Protein AF-V5H600-F1 (afdb_monomer_lite)

Organism: Anoplophora glabripennis (NCBI:txid217634)

pLDDT: mean 80.24, std 16.98, range [38.78, 98.25]

Secondary structure (DSSP, 8-state):
--S--GGG-S-TTS-HHHHHHHHHHHHHHHHHHHHHHSSSS-HHHHHHHHHHHHHHHHHHHHHHHHHHHHHHHHHHHHHHHHHHHHHHHHHHHHHHHHHHHHHHHHHHHT-

Structure (mmCIF, N/CA/C/O backbone):
data_AF-V5H600-F1
#
_entry.id   AF-V5H600-F1
#
loop_
_atom_site.group_PDB
_atom_site.id
_atom_site.type_symbol
_atom_site.label_atom_id
_atom_site.label_alt_id
_atom_site.label_comp_id
_atom_site.label_asym_id
_atom_site.label_entity_id
_atom_site.label_seq_id
_atom_site.pdbx_PDB_ins_code
_atom_site.Cartn_x
_atom_site.Cartn_y
_atom_site.Cartn_z
_atom_site.occupancy
_atom_site.B_iso_or_equiv
_atom_site.auth_seq_id
_atom_site.auth_comp_id
_atom_site.auth_asym_id
_atom_site.auth_atom_id
_atom_site.pdbx_PDB_model_num
ATOM 1 N N . LEU A 1 1 ? -15.083 -8.758 21.663 1.00 48.31 1 LEU A N 1
ATOM 2 C CA . LEU A 1 1 ? -14.129 -7.937 20.874 1.00 48.31 1 LEU A CA 1
ATOM 3 C C . LEU A 1 1 ? -12.775 -8.646 20.679 1.00 48.31 1 LEU A C 1
ATOM 5 O O . LEU A 1 1 ? -11.737 -8.016 20.569 1.00 48.31 1 LEU A O 1
ATOM 9 N N . GLY A 1 2 ? -12.757 -9.986 20.629 1.00 43.81 2 GLY A N 1
ATOM 10 C CA . GLY A 1 2 ? -11.539 -10.785 20.836 1.00 43.81 2 GLY A CA 1
ATOM 11 C C . GLY A 1 2 ? -10.870 -11.370 19.590 1.00 43.81 2 GLY A C 1
ATOM 12 O O . GLY A 1 2 ? -10.150 -12.356 19.710 1.00 43.81 2 GLY A O 1
ATOM 13 N N . CYS A 1 3 ? -11.082 -10.830 18.395 1.00 38.78 3 CYS A N 1
ATOM 14 C CA . CYS A 1 3 ? -10.364 -11.300 17.212 1.00 38.78 3 CYS A CA 1
ATOM 15 C C . CYS A 1 3 ? -9.930 -10.104 16.385 1.00 38.78 3 CYS A C 1
ATOM 17 O O . CYS A 1 3 ? -10.707 -9.180 16.240 1.00 38.78 3 CYS A O 1
ATOM 19 N N . LEU A 1 4 ? -8.720 -10.175 15.826 1.00 45.94 4 LEU A N 1
ATOM 20 C CA . LEU A 1 4 ? -8.094 -9.156 14.974 1.00 45.94 4 LEU A CA 1
ATOM 21 C C . LEU A 1 4 ? -7.332 -8.063 15.734 1.00 45.94 4 LEU A C 1
ATOM 23 O O . LEU A 1 4 ? -7.413 -6.876 15.452 1.00 45.94 4 LEU A O 1
ATOM 27 N N . ARG A 1 5 ? -6.382 -8.494 16.576 1.00 53.09 5 ARG A N 1
ATOM 28 C CA . ARG A 1 5 ? -5.122 -7.742 16.637 1.00 53.09 5 ARG A CA 1
ATOM 29 C C . ARG A 1 5 ? -4.591 -7.690 15.204 1.00 53.09 5 ARG A C 1
ATOM 31 O O . ARG A 1 5 ? -4.139 -8.721 14.699 1.00 53.09 5 ARG A O 1
ATOM 38 N N . PHE A 1 6 ? -4.587 -6.511 14.580 1.00 54.72 6 PHE A N 1
ATOM 39 C CA . PHE A 1 6 ? -4.083 -6.214 13.223 1.00 54.72 6 PHE A CA 1
ATOM 40 C C . PHE A 1 6 ? -2.629 -6.669 12.959 1.00 54.72 6 PHE A C 1
ATOM 42 O O . PHE A 1 6 ? -2.082 -6.530 11.867 1.00 54.72 6 PHE A O 1
ATOM 49 N N . ASN A 1 7 ? -2.006 -7.296 13.953 1.00 45.81 7 ASN A N 1
ATOM 50 C CA . ASN A 1 7 ? -0.727 -7.965 13.914 1.00 45.81 7 ASN A CA 1
ATOM 51 C C . ASN A 1 7 ? -0.596 -9.119 12.903 1.00 45.81 7 ASN A C 1
ATOM 53 O O . ASN A 1 7 ? 0.539 -9.530 12.655 1.00 45.81 7 ASN A O 1
ATOM 57 N N . HIS A 1 8 ? -1.679 -9.638 12.318 1.00 45.56 8 HIS A N 1
ATOM 58 C CA . HIS A 1 8 ? -1.619 -10.799 11.416 1.00 45.56 8 HIS A CA 1
ATOM 59 C C . HIS A 1 8 ? -1.848 -10.502 9.922 1.00 45.56 8 HIS A C 1
ATOM 61 O O . HIS A 1 8 ? -1.939 -11.436 9.130 1.00 45.56 8 HIS A O 1
ATOM 67 N N . CYS A 1 9 ? -1.890 -9.233 9.497 1.00 42.84 9 CYS A N 1
ATOM 68 C CA . CYS A 1 9 ? -1.941 -8.915 8.065 1.00 42.84 9 CYS A CA 1
ATOM 69 C C . CYS A 1 9 ? -0.580 -9.198 7.377 1.00 42.84 9 CYS A C 1
ATOM 71 O O . CYS A 1 9 ? 0.438 -8.609 7.767 1.00 42.84 9 CYS A O 1
ATOM 73 N N . PRO A 1 10 ? -0.524 -10.065 6.344 1.00 42.31 10 PRO A N 1
ATOM 74 C CA . PRO A 1 10 ? 0.706 -10.394 5.630 1.00 42.31 10 PRO A CA 1
ATOM 75 C C . PRO A 1 10 ? 1.103 -9.228 4.711 1.00 42.31 10 PRO A C 1
ATOM 77 O O . PRO A 1 10 ? 0.650 -9.123 3.576 1.00 42.31 10 PRO A O 1
ATOM 80 N N . GLY A 1 11 ? 1.929 -8.313 5.220 1.00 49.91 11 GLY A N 1
ATOM 81 C CA . GLY A 1 11 ? 2.411 -7.153 4.450 1.00 49.91 11 GLY A CA 1
ATOM 82 C C . GLY A 1 11 ? 3.351 -6.217 5.214 1.00 49.91 11 GLY A C 1
ATOM 83 O O . GLY A 1 11 ? 3.535 -5.066 4.833 1.00 49.91 11 GLY A O 1
ATOM 84 N N . ARG A 1 12 ? 3.945 -6.692 6.316 1.00 46.16 12 ARG A N 1
ATOM 85 C CA . ARG A 1 12 ? 4.594 -5.872 7.355 1.00 46.16 12 ARG A CA 1
ATOM 86 C C . ARG A 1 12 ? 5.854 -5.099 6.902 1.00 46.16 12 ARG A C 1
ATOM 88 O O . ARG A 1 12 ? 6.374 -4.316 7.691 1.00 46.16 12 ARG A O 1
ATOM 95 N N . SER A 1 13 ? 6.329 -5.268 5.666 1.00 45.41 13 SER A N 1
ATOM 96 C CA . SER A 1 13 ? 7.604 -4.687 5.212 1.00 45.41 13 SER A CA 1
ATOM 97 C C . SER A 1 13 ? 7.528 -3.390 4.407 1.00 45.41 13 SER A C 1
ATOM 99 O O . SER A 1 13 ? 8.587 -2.872 4.073 1.00 45.41 13 SER A O 1
ATOM 101 N N . ALA A 1 14 ? 6.368 -2.804 4.101 1.00 50.12 14 ALA A N 1
ATOM 102 C CA . ALA A 1 14 ? 6.383 -1.603 3.261 1.00 50.12 14 ALA A CA 1
ATOM 103 C C . ALA A 1 14 ? 5.351 -0.541 3.655 1.00 50.12 14 ALA A C 1
ATOM 105 O O . ALA A 1 14 ? 4.151 -0.785 3.675 1.00 50.12 14 ALA A O 1
ATOM 106 N N . VAL A 1 15 ? 5.874 0.675 3.849 1.00 52.47 15 VAL A N 1
ATOM 107 C CA . VAL A 1 15 ? 5.201 1.975 4.015 1.00 52.47 15 VAL A CA 1
ATOM 108 C C . VAL A 1 15 ? 4.823 2.345 5.459 1.00 52.47 15 VAL A C 1
ATOM 110 O O . VAL A 1 15 ? 3.758 2.023 5.980 1.00 52.47 15 VAL A O 1
ATOM 113 N N . THR A 1 16 ? 5.694 3.149 6.076 1.00 54.00 16 THR A N 1
ATOM 114 C CA . THR A 1 16 ? 5.569 3.779 7.406 1.00 54.00 16 THR A CA 1
ATOM 115 C C . THR A 1 16 ? 4.219 4.474 7.651 1.00 54.00 16 THR A C 1
ATOM 117 O O . THR A 1 16 ? 3.746 4.510 8.783 1.00 54.00 16 THR A O 1
ATOM 120 N N . GLY A 1 17 ? 3.549 4.963 6.599 1.00 59.44 17 GLY A N 1
ATOM 121 C CA . GLY A 1 17 ? 2.221 5.583 6.698 1.00 59.44 17 GLY A CA 1
ATOM 122 C C . GLY A 1 17 ? 1.105 4.620 7.122 1.00 59.44 17 GLY A C 1
ATOM 123 O O . GLY A 1 17 ? 0.275 4.980 7.951 1.00 59.44 17 GLY A O 1
ATOM 124 N N . ILE A 1 18 ? 1.121 3.374 6.637 1.00 65.88 18 ILE A N 1
ATOM 125 C CA . ILE A 1 18 ? 0.103 2.362 6.975 1.00 65.88 18 ILE A CA 1
ATOM 126 C C . ILE A 1 18 ? 0.217 1.958 8.450 1.00 65.88 18 ILE A C 1
ATOM 128 O O . ILE A 1 18 ? -0.782 1.782 9.146 1.00 65.88 18 ILE A O 1
ATOM 132 N N . LYS A 1 19 ? 1.454 1.862 8.950 1.00 67.94 19 LYS A N 1
ATOM 133 C CA . LYS A 1 19 ?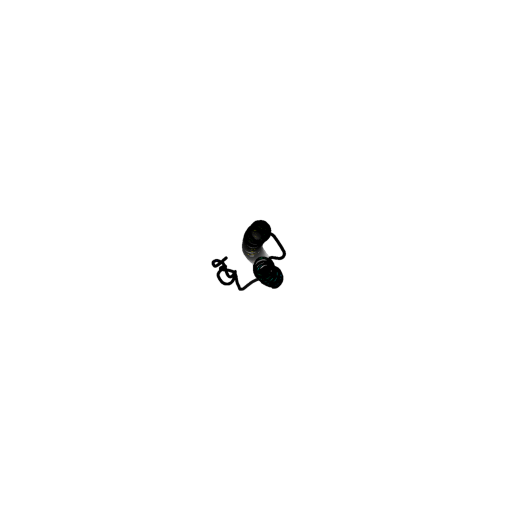 1.739 1.496 10.340 1.00 67.94 19 LYS A CA 1
ATOM 134 C C . LYS A 1 19 ? 1.166 2.514 11.331 1.00 67.94 19 LYS A C 1
ATOM 136 O O . LYS A 1 19 ? 0.656 2.113 12.376 1.00 67.94 19 LYS A O 1
ATOM 141 N N . ASN A 1 20 ? 1.185 3.801 10.983 1.00 73.06 20 ASN A N 1
ATOM 142 C CA . ASN A 1 20 ? 0.601 4.859 11.808 1.00 73.06 20 ASN A CA 1
ATOM 143 C C . ASN A 1 20 ? -0.932 4.785 11.827 1.00 73.06 20 ASN A C 1
ATOM 145 O O . ASN A 1 20 ? -1.522 4.903 12.897 1.00 73.06 20 ASN A O 1
ATOM 149 N N . THR A 1 21 ? -1.575 4.520 10.684 1.00 81.31 21 THR A N 1
ATOM 150 C CA . THR A 1 21 ? -3.035 4.333 10.613 1.00 81.31 21 THR A CA 1
ATOM 151 C C . THR A 1 21 ? -3.498 3.147 11.458 1.00 81.31 21 THR A C 1
ATOM 153 O O . THR A 1 21 ? -4.431 3.304 12.239 1.00 81.31 21 THR A O 1
ATOM 156 N N . TYR A 1 22 ? -2.813 1.999 11.379 1.00 80.00 22 TYR A N 1
ATOM 157 C CA . TYR A 1 22 ? -3.130 0.842 12.226 1.00 80.00 22 TYR A CA 1
ATOM 158 C C . TYR A 1 22 ? -2.909 1.120 13.708 1.00 80.00 22 TYR A C 1
ATOM 160 O O . TYR A 1 22 ? -3.791 0.865 14.513 1.00 80.00 22 TYR A O 1
ATOM 168 N N . THR A 1 23 ? -1.763 1.705 14.065 1.00 80.19 23 THR A N 1
ATOM 169 C CA . THR A 1 23 ? -1.456 2.022 15.468 1.00 80.19 23 THR A CA 1
ATOM 170 C C . THR A 1 23 ? -2.476 2.995 16.061 1.00 80.19 23 THR A C 1
ATOM 172 O O . THR A 1 23 ? -2.815 2.903 17.237 1.00 80.19 23 THR A O 1
ATOM 175 N N . ASN A 1 24 ? -2.968 3.945 15.265 1.00 83.69 24 ASN A N 1
ATOM 176 C CA . ASN A 1 24 ? -3.995 4.879 15.710 1.00 83.69 24 ASN A CA 1
ATOM 177 C C . ASN A 1 24 ? -5.365 4.202 15.825 1.00 83.69 24 ASN A C 1
ATOM 179 O O . ASN A 1 24 ? -6.061 4.449 16.804 1.00 83.69 24 ASN A O 1
ATOM 183 N N . ALA A 1 25 ? -5.728 3.325 14.886 1.00 86.19 25 ALA A N 1
ATOM 184 C CA . ALA A 1 25 ? -6.951 2.530 14.973 1.00 86.19 25 ALA A CA 1
ATOM 185 C C . ALA A 1 25 ? -6.946 1.608 16.204 1.00 86.19 25 ALA A C 1
ATOM 187 O O . ALA A 1 25 ? -7.921 1.603 16.944 1.00 86.19 25 ALA A O 1
ATOM 188 N N . ASP A 1 26 ? -5.831 0.927 16.490 1.00 85.88 26 ASP A N 1
ATOM 189 C CA . ASP A 1 26 ? -5.664 0.097 17.694 1.00 85.88 26 ASP A CA 1
ATOM 190 C C . ASP A 1 26 ? -5.914 0.902 18.979 1.00 85.88 26 ASP A C 1
ATOM 192 O O . ASP A 1 26 ? -6.610 0.445 19.884 1.00 85.88 26 ASP A O 1
ATOM 196 N N . LYS A 1 27 ? -5.382 2.129 19.057 1.00 88.25 27 LYS A N 1
ATOM 197 C CA . LYS A 1 27 ? -5.603 3.022 20.207 1.00 88.25 27 LYS A CA 1
ATOM 198 C C . LYS A 1 27 ? -7.062 3.452 20.334 1.00 88.25 27 LYS A C 1
ATOM 200 O O . LYS A 1 27 ? -7.571 3.514 21.447 1.00 88.25 27 LYS A O 1
ATOM 205 N N . LEU A 1 28 ? -7.712 3.770 19.215 1.00 90.69 28 LEU A N 1
ATOM 206 C CA . LEU A 1 28 ? -9.118 4.175 19.200 1.00 90.69 28 LEU A CA 1
ATOM 207 C C . LEU A 1 28 ? -10.037 3.022 19.609 1.00 90.69 28 LEU A C 1
ATOM 209 O O . LEU A 1 28 ? -10.957 3.241 20.387 1.00 90.69 28 LEU A O 1
ATOM 213 N N . LEU A 1 29 ? -9.761 1.803 19.142 1.00 89.44 29 LEU A N 1
ATOM 214 C CA . LEU A 1 29 ? -10.524 0.613 19.517 1.00 89.44 29 LEU A CA 1
ATOM 215 C C . LEU A 1 29 ? -10.348 0.274 21.000 1.00 89.44 29 LEU A C 1
ATOM 217 O O . LEU A 1 29 ? -11.335 -0.002 21.672 1.00 89.44 29 LEU A O 1
ATOM 221 N N . ALA A 1 30 ? -9.125 0.372 21.531 1.00 88.19 30 ALA A N 1
ATOM 222 C CA . ALA A 1 30 ? -8.882 0.190 22.962 1.00 88.19 30 ALA A CA 1
ATOM 223 C C . ALA A 1 30 ? -9.608 1.251 23.809 1.00 88.19 30 ALA A C 1
ATOM 225 O O . ALA A 1 30 ? -10.219 0.925 24.820 1.00 88.19 30 ALA A O 1
ATOM 226 N N . ALA A 1 31 ? -9.591 2.518 23.381 1.00 89.75 31 ALA A N 1
ATOM 227 C CA . ALA A 1 31 ? -10.317 3.586 24.068 1.00 89.75 31 ALA A CA 1
ATOM 228 C C . ALA A 1 31 ? -11.843 3.399 24.004 1.00 89.75 31 ALA A C 1
ATOM 230 O O . ALA A 1 31 ? -12.530 3.675 24.984 1.00 89.75 31 ALA A O 1
ATOM 231 N N . ALA A 1 32 ? -12.371 2.914 22.875 1.00 89.75 32 ALA A N 1
ATOM 232 C CA . ALA A 1 32 ? -13.783 2.571 22.732 1.00 89.75 32 ALA A CA 1
ATOM 233 C C . ALA A 1 32 ? -14.173 1.406 23.655 1.00 89.75 32 ALA A C 1
ATOM 235 O O . ALA A 1 32 ? -15.224 1.448 24.285 1.00 89.75 32 ALA A O 1
ATOM 236 N N . GLU A 1 33 ? -13.314 0.393 23.789 1.00 87.56 33 GLU A N 1
ATOM 237 C CA . GLU A 1 33 ? -13.546 -0.719 24.710 1.00 87.56 33 GLU A CA 1
ATOM 238 C C . GLU A 1 33 ? -13.611 -0.230 26.161 1.00 87.56 33 GLU A C 1
ATOM 240 O O . GLU A 1 33 ? -14.588 -0.528 26.840 1.00 87.56 33 GLU A O 1
ATOM 245 N N . GLU A 1 34 ? -12.659 0.586 26.615 1.00 89.56 34 GLU A N 1
ATOM 246 C CA . GLU A 1 34 ? -12.705 1.186 27.958 1.00 89.56 34 GLU A CA 1
ATOM 247 C C . GLU A 1 34 ? -13.975 2.025 28.168 1.00 89.56 34 GLU A C 1
ATOM 249 O O . GLU A 1 34 ? -14.654 1.863 29.180 1.00 89.56 34 GLU A O 1
ATOM 254 N N . LEU A 1 35 ? -14.351 2.863 27.191 1.00 88.88 35 LEU A N 1
ATOM 255 C CA . LEU A 1 35 ? -15.553 3.700 27.264 1.00 88.88 35 LEU A CA 1
ATOM 256 C C . LEU A 1 35 ? -16.843 2.872 27.373 1.00 88.88 35 LEU A C 1
ATOM 258 O O . LEU A 1 35 ? -17.745 3.237 28.119 1.00 88.88 35 LEU A O 1
ATOM 262 N N . ALA A 1 36 ? -16.927 1.738 26.678 1.00 89.44 36 ALA A N 1
ATOM 263 C CA . ALA A 1 36 ? -18.069 0.833 26.790 1.00 89.44 36 ALA A CA 1
ATOM 264 C C . ALA A 1 36 ? -18.164 0.173 28.181 1.00 89.44 36 ALA A C 1
ATOM 266 O O . ALA A 1 36 ? -19.259 -0.162 28.630 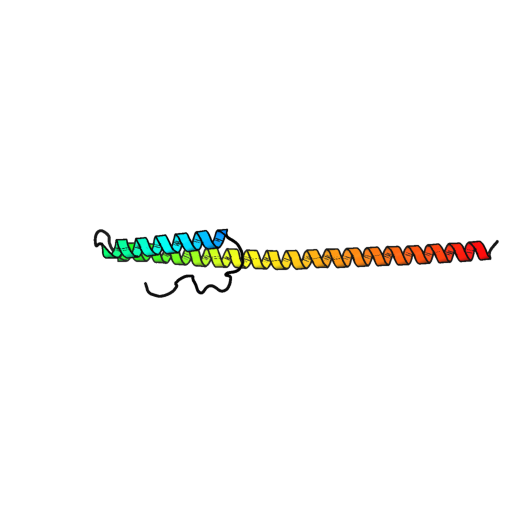1.00 89.44 36 ALA A O 1
ATOM 267 N N . HIS A 1 37 ? -17.038 0.009 28.886 1.00 87.31 37 HIS A N 1
ATOM 268 C CA . HIS A 1 37 ? -16.997 -0.584 30.227 1.00 87.31 37 HIS A CA 1
ATOM 269 C C . HIS A 1 37 ? -17.261 0.420 31.361 1.00 87.31 37 HIS A C 1
ATOM 271 O O . HIS A 1 37 ? -17.573 -0.012 32.473 1.00 87.31 37 HIS A O 1
ATOM 277 N N . THR A 1 38 ? -17.171 1.737 31.123 1.00 86.81 38 THR A N 1
ATOM 278 C CA . THR A 1 38 ? -17.464 2.745 32.165 1.00 86.81 38 THR A CA 1
ATOM 279 C C . THR A 1 38 ? -18.950 2.816 32.523 1.00 86.81 38 THR A C 1
ATOM 281 O O . THR A 1 38 ? -19.293 3.267 33.614 1.00 86.81 38 THR A O 1
ATOM 284 N N . GLY A 1 39 ? -19.832 2.373 31.619 1.00 79.56 39 GLY A N 1
ATOM 285 C CA . GLY A 1 39 ? -21.287 2.458 31.773 1.00 79.56 39 GLY A CA 1
ATOM 286 C C . GLY A 1 39 ? -21.861 3.867 31.575 1.00 79.56 39 GLY A C 1
ATOM 287 O O . GLY A 1 39 ? -23.054 4.067 31.789 1.00 79.56 39 GLY A O 1
ATOM 288 N N . GLU A 1 40 ? -21.038 4.841 31.167 1.00 83.06 40 GLU A N 1
ATOM 289 C CA . GLU A 1 40 ? -21.470 6.223 30.889 1.00 83.06 40 GLU A CA 1
ATOM 290 C C . GLU A 1 40 ? -22.151 6.378 29.519 1.00 83.06 40 GLU A C 1
ATOM 292 O O . GLU A 1 40 ? -22.764 7.406 29.236 1.00 83.06 40 GLU A O 1
ATOM 297 N N . CYS A 1 41 ? -22.033 5.371 28.656 1.00 85.25 41 CYS A N 1
ATOM 298 C CA . CYS A 1 41 ? -22.548 5.348 27.291 1.00 85.25 41 CYS A CA 1
ATOM 299 C C . CYS A 1 41 ? -23.184 3.988 26.990 1.00 85.25 41 CYS A C 1
ATOM 301 O O . CYS A 1 41 ? -22.871 3.002 27.660 1.00 85.25 41 CYS A O 1
ATOM 303 N N . ASP A 1 42 ? -24.042 3.933 25.967 1.00 92.06 42 ASP A N 1
ATOM 304 C CA . ASP A 1 42 ? -24.580 2.670 25.460 1.00 92.06 42 ASP A CA 1
ATOM 305 C C . ASP A 1 42 ? -23.446 1.841 24.816 1.00 92.06 42 ASP A C 1
ATOM 307 O O . ASP A 1 42 ? -22.857 2.275 23.816 1.00 92.06 42 ASP A O 1
ATOM 311 N N . PRO A 1 43 ? -23.105 0.662 25.369 1.00 87.44 43 PRO A N 1
ATOM 312 C CA . PRO A 1 43 ? -22.051 -0.187 24.827 1.00 87.44 43 PRO A CA 1
ATOM 313 C C . PRO A 1 43 ? -22.326 -0.632 23.388 1.00 87.44 43 PRO A C 1
ATOM 315 O O . PRO A 1 43 ? -21.383 -0.754 22.603 1.00 87.44 43 PRO A O 1
ATOM 318 N N . ASP A 1 44 ? -23.594 -0.846 23.022 1.00 90.25 44 ASP A N 1
ATOM 319 C CA . ASP A 1 44 ? -23.959 -1.347 21.696 1.00 90.25 44 ASP A CA 1
ATOM 320 C C . ASP A 1 44 ? -23.680 -0.294 20.612 1.00 90.25 44 ASP A C 1
ATOM 322 O O . ASP A 1 44 ? -23.144 -0.618 19.546 1.00 90.25 44 ASP A O 1
ATOM 326 N N . GLU A 1 45 ? -23.944 0.985 20.902 1.00 91.75 45 GLU A N 1
ATOM 327 C CA . GLU A 1 45 ? -23.594 2.094 20.007 1.00 91.75 45 GLU A CA 1
ATOM 328 C C . GLU A 1 45 ? -22.073 2.226 19.844 1.00 91.75 45 GLU A C 1
ATOM 330 O O . GLU A 1 45 ? -21.573 2.361 18.721 1.00 91.75 45 GLU A O 1
ATOM 335 N N . ILE A 1 46 ? -21.318 2.123 20.944 1.00 91.62 46 ILE A N 1
ATOM 336 C CA . ILE A 1 46 ? -19.850 2.196 20.909 1.00 91.62 46 ILE A CA 1
ATOM 337 C C . ILE A 1 46 ? -19.269 1.056 20.071 1.00 91.62 46 ILE A C 1
ATOM 339 O O . ILE A 1 46 ? -18.400 1.286 19.222 1.00 91.62 46 ILE A O 1
ATOM 343 N N . TYR A 1 47 ? -19.750 -0.172 20.272 1.00 89.81 47 TYR A N 1
ATOM 344 C CA . TYR A 1 47 ? -19.272 -1.323 19.515 1.00 89.81 47 TYR A CA 1
ATOM 345 C C . TYR A 1 47 ? -19.648 -1.250 18.042 1.00 89.81 47 TYR A C 1
ATOM 347 O O . TYR A 1 47 ? -18.821 -1.617 17.205 1.00 89.81 47 TYR A O 1
ATOM 355 N N . SER A 1 48 ? -20.824 -0.718 17.704 1.00 92.44 48 SER A N 1
ATOM 356 C CA . SER A 1 48 ? -21.204 -0.476 16.311 1.00 92.44 48 SER A CA 1
ATOM 357 C C . SER A 1 48 ? -20.196 0.442 15.606 1.00 92.44 48 SER A C 1
ATOM 359 O O . SER A 1 48 ? -19.678 0.095 14.542 1.00 92.44 48 SER A O 1
ATOM 361 N N . VAL A 1 49 ? -19.848 1.578 16.222 1.00 93.12 49 VAL A N 1
ATOM 362 C CA . VAL A 1 49 ? -18.876 2.534 15.657 1.00 93.12 49 VAL A CA 1
ATOM 363 C C . VAL A 1 49 ? -17.469 1.930 15.581 1.00 93.12 49 VAL A C 1
ATOM 365 O O . VAL A 1 49 ? -16.765 2.103 14.582 1.00 93.12 49 VAL A O 1
ATOM 368 N N . ALA A 1 50 ? -17.050 1.187 16.608 1.00 90.19 50 ALA A N 1
ATOM 369 C CA . ALA A 1 50 ? -15.765 0.489 16.613 1.00 90.19 50 ALA A CA 1
ATOM 370 C C . ALA A 1 50 ? -15.662 -0.527 15.459 1.00 90.19 50 ALA A C 1
ATOM 372 O O . ALA A 1 50 ? -14.629 -0.606 14.787 1.00 90.19 50 ALA A O 1
ATOM 373 N N . HIS A 1 51 ? -16.742 -1.258 15.178 1.00 89.44 51 HIS A N 1
ATOM 374 C CA . HIS A 1 51 ? -16.776 -2.231 14.087 1.00 89.44 51 HIS A CA 1
ATOM 375 C C . HIS A 1 51 ? -16.748 -1.563 12.705 1.00 89.44 51 HIS A C 1
ATOM 377 O O . HIS A 1 51 ? -16.071 -2.041 11.791 1.00 89.44 51 HIS A O 1
ATOM 383 N N . GLU A 1 52 ? -17.417 -0.418 12.551 1.00 93.06 52 GLU A N 1
ATOM 384 C CA . GLU A 1 52 ? -17.340 0.383 11.326 1.00 93.06 52 GLU A CA 1
ATOM 385 C C . GLU A 1 52 ? -15.912 0.895 11.075 1.00 93.06 52 GLU A C 1
ATOM 387 O O . GLU A 1 52 ? -15.386 0.788 9.960 1.00 93.06 52 GLU A O 1
ATOM 392 N N . LEU A 1 53 ? -15.239 1.384 12.123 1.00 90.06 53 LEU A N 1
ATOM 393 C CA . LEU A 1 53 ? -13.840 1.804 12.047 1.00 90.06 53 LEU A CA 1
ATOM 394 C C . LEU A 1 53 ? -12.929 0.648 11.604 1.00 90.06 53 LEU A C 1
ATOM 396 O O . LEU A 1 53 ? -12.088 0.828 10.718 1.00 90.06 53 LEU A O 1
ATOM 400 N N . GLU A 1 54 ? -13.105 -0.541 12.179 1.00 86.56 54 GLU A N 1
ATOM 401 C CA . GLU A 1 54 ? -12.351 -1.742 11.810 1.00 86.56 54 GLU A CA 1
ATOM 402 C C . GLU A 1 54 ? -12.558 -2.127 10.334 1.00 86.56 54 GLU A C 1
ATOM 404 O O . GLU A 1 54 ? -11.585 -2.383 9.605 1.00 86.56 54 GLU A O 1
ATOM 409 N N . ALA A 1 55 ? -13.805 -2.097 9.858 1.00 87.56 55 ALA A N 1
ATOM 410 C CA . ALA A 1 55 ? -14.133 -2.362 8.460 1.00 87.56 55 ALA A CA 1
ATOM 411 C C . ALA A 1 55 ? -13.463 -1.342 7.520 1.00 87.56 55 ALA A C 1
ATOM 413 O O . ALA A 1 55 ? -12.870 -1.715 6.498 1.00 87.56 55 ALA A O 1
ATOM 414 N N . HIS A 1 56 ? -13.487 -0.057 7.882 1.00 89.19 56 HIS A N 1
ATOM 415 C CA . HIS A 1 56 ? -12.850 1.008 7.109 1.00 89.19 56 HIS A CA 1
ATOM 416 C C . HIS A 1 56 ? -11.329 0.868 7.043 1.00 89.19 56 HIS A C 1
ATOM 418 O O . HIS A 1 56 ? -10.755 0.984 5.953 1.00 89.19 56 HIS A O 1
ATOM 424 N N . VAL A 1 57 ? -10.673 0.577 8.166 1.00 84.88 57 VAL A N 1
ATOM 425 C CA . VAL A 1 57 ? -9.214 0.398 8.229 1.00 84.88 57 VAL A CA 1
ATOM 426 C C . VAL A 1 57 ? -8.782 -0.818 7.411 1.00 84.88 57 VAL A C 1
ATOM 428 O O . VAL A 1 57 ? -7.828 -0.733 6.631 1.00 84.88 57 VAL A O 1
ATOM 431 N N . THR A 1 58 ? -9.524 -1.922 7.504 1.00 81.44 58 THR A N 1
ATOM 432 C CA . THR A 1 58 ? -9.269 -3.136 6.715 1.00 81.44 58 THR A CA 1
ATOM 433 C C . THR A 1 58 ? -9.418 -2.872 5.215 1.00 81.44 58 THR A C 1
ATOM 435 O O . THR A 1 58 ? -8.538 -3.208 4.417 1.00 81.44 58 THR A O 1
ATOM 438 N N . SER A 1 59 ? -10.500 -2.196 4.825 1.00 86.50 59 SER A N 1
ATOM 439 C CA . SER A 1 59 ? -10.776 -1.821 3.436 1.00 86.50 59 SER A CA 1
ATOM 440 C C . SER A 1 59 ? -9.716 -0.863 2.873 1.00 86.50 59 SER A C 1
ATOM 442 O O . SER A 1 59 ? -9.241 -1.031 1.745 1.00 86.50 59 SER A O 1
ATOM 444 N N . PHE A 1 60 ? -9.292 0.125 3.666 1.00 84.62 60 PHE A N 1
ATOM 445 C CA . PHE A 1 60 ? -8.201 1.032 3.316 1.00 84.62 60 PHE A CA 1
ATOM 446 C C . PHE A 1 60 ? -6.898 0.271 3.066 1.00 84.62 60 PHE A C 1
A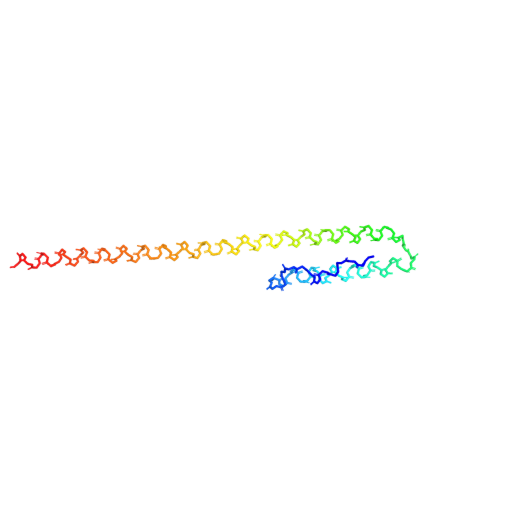TOM 448 O O . PHE A 1 60 ? -6.280 0.444 2.013 1.00 84.62 60 PHE A O 1
ATOM 455 N N . ALA A 1 61 ? -6.511 -0.611 3.985 1.00 81.12 61 ALA A N 1
ATOM 456 C CA . ALA A 1 61 ? -5.280 -1.374 3.864 1.00 81.12 61 ALA A CA 1
ATOM 457 C C . ALA A 1 61 ? -5.256 -2.272 2.623 1.00 81.12 61 ALA A C 1
ATOM 459 O O . ALA A 1 61 ? -4.261 -2.280 1.894 1.00 81.12 61 ALA A O 1
ATOM 460 N N . ALA A 1 62 ? -6.366 -2.956 2.328 1.00 81.88 62 ALA A N 1
ATOM 461 C CA . ALA A 1 62 ? -6.495 -3.764 1.120 1.00 81.88 62 ALA A CA 1
ATOM 462 C C . ALA A 1 62 ? -6.267 -2.928 -0.153 1.00 81.88 62 ALA A C 1
ATOM 464 O O . ALA A 1 62 ? -5.537 -3.348 -1.055 1.00 81.88 62 ALA A O 1
ATOM 465 N N . ARG A 1 63 ? -6.823 -1.709 -0.215 1.00 88.25 63 ARG A N 1
ATOM 466 C CA . ARG A 1 63 ? -6.615 -0.796 -1.354 1.00 88.25 63 ARG A CA 1
ATOM 467 C C . ARG A 1 63 ? -5.170 -0.321 -1.474 1.00 88.25 63 ARG A C 1
ATOM 469 O O . ARG A 1 63 ? -4.651 -0.244 -2.591 1.00 88.25 63 ARG A O 1
ATOM 476 N N . VAL A 1 64 ? -4.524 0.009 -0.356 1.00 85.88 64 VAL A N 1
ATOM 477 C CA . VAL A 1 64 ? -3.123 0.456 -0.363 1.00 85.88 64 VAL A CA 1
ATOM 478 C C . VAL A 1 64 ? -2.204 -0.670 -0.829 1.00 85.88 64 VAL A C 1
ATOM 480 O O . VAL A 1 64 ? -1.376 -0.452 -1.713 1.00 85.88 64 VAL A O 1
ATOM 483 N N . GLU A 1 65 ? -2.402 -1.884 -0.321 1.00 83.81 65 GLU A N 1
ATOM 484 C CA . GLU A 1 65 ? -1.635 -3.061 -0.728 1.00 83.81 65 GLU A CA 1
ATOM 485 C C . GLU A 1 65 ? -1.840 -3.387 -2.215 1.00 83.81 65 GLU A C 1
ATOM 487 O O . GLU A 1 65 ? -0.878 -3.617 -2.950 1.00 83.81 65 GLU A O 1
ATOM 492 N N . GLN A 1 66 ? -3.080 -3.316 -2.706 1.00 89.62 66 GLN A N 1
ATOM 493 C CA . GLN A 1 66 ? -3.369 -3.502 -4.128 1.00 89.62 66 GLN A CA 1
ATOM 494 C C . GLN A 1 66 ? -2.678 -2.436 -4.996 1.00 89.62 66 GLN A C 1
ATOM 496 O O . GLN A 1 66 ? -2.181 -2.736 -6.083 1.00 89.62 66 GLN A O 1
ATOM 501 N N . ARG A 1 67 ? -2.638 -1.176 -4.540 1.00 94.38 67 ARG A N 1
ATOM 502 C CA . ARG A 1 67 ? -1.922 -0.099 -5.239 1.00 94.38 67 ARG A CA 1
ATOM 503 C C . ARG A 1 67 ? -0.416 -0.343 -5.248 1.00 94.38 67 ARG A C 1
ATOM 505 O O . ARG A 1 67 ? 0.186 -0.170 -6.302 1.00 94.38 67 ARG A O 1
ATOM 512 N N . ARG A 1 68 ? 0.167 -0.768 -4.125 1.00 88.00 68 ARG A N 1
ATOM 513 C CA . ARG A 1 68 ? 1.593 -1.101 -4.026 1.00 88.00 68 ARG A CA 1
ATOM 514 C C . ARG A 1 68 ? 1.975 -2.180 -5.036 1.00 88.00 68 ARG A C 1
ATOM 516 O O . ARG A 1 68 ? 2.851 -1.941 -5.851 1.00 88.00 68 ARG A O 1
ATOM 523 N N . ARG A 1 69 ? 1.236 -3.294 -5.079 1.00 90.94 69 ARG A N 1
ATOM 524 C CA . ARG A 1 69 ? 1.489 -4.377 -6.049 1.00 90.94 69 ARG A CA 1
ATOM 525 C C . ARG A 1 69 ? 1.456 -3.898 -7.498 1.00 90.94 69 ARG A C 1
ATOM 527 O O . ARG A 1 69 ? 2.292 -4.303 -8.295 1.00 90.94 69 ARG A O 1
ATOM 534 N N . ARG A 1 70 ? 0.502 -3.026 -7.843 1.00 96.06 70 ARG A N 1
ATOM 535 C CA . ARG A 1 70 ? 0.441 -2.427 -9.186 1.00 96.06 70 ARG A CA 1
ATOM 536 C C . ARG A 1 70 ? 1.676 -1.586 -9.497 1.00 96.06 70 ARG A C 1
ATOM 538 O O . ARG A 1 70 ? 2.173 -1.657 -10.613 1.00 96.06 70 ARG A O 1
ATOM 545 N N . LEU A 1 71 ? 2.156 -0.801 -8.534 1.00 96.00 71 LEU A N 1
ATOM 546 C CA . LEU A 1 71 ? 3.367 0.001 -8.704 1.00 96.00 71 LEU A CA 1
ATOM 547 C C . LEU A 1 71 ? 4.614 -0.878 -8.813 1.00 96.00 71 LEU A C 1
ATOM 549 O O . LEU A 1 71 ? 5.422 -0.634 -9.698 1.00 96.00 71 LEU A O 1
ATOM 553 N N . ASP A 1 72 ? 4.731 -1.923 -7.994 1.00 94.56 72 ASP A N 1
ATOM 554 C CA . ASP A 1 72 ? 5.853 -2.868 -8.049 1.00 94.56 72 ASP A CA 1
ATOM 555 C C . ASP A 1 72 ? 5.943 -3.536 -9.434 1.00 94.56 72 ASP A C 1
ATOM 557 O O . ASP A 1 72 ? 7.013 -3.583 -10.039 1.00 94.56 72 ASP A O 1
ATOM 561 N N . LEU A 1 73 ? 4.803 -3.981 -9.980 1.00 96.94 73 LEU A N 1
ATOM 562 C CA . LEU A 1 73 ? 4.730 -4.544 -11.333 1.00 96.94 73 LEU A CA 1
ATOM 563 C C . LEU A 1 73 ? 5.065 -3.516 -12.416 1.00 96.94 73 LEU A C 1
ATOM 565 O O . LEU A 1 73 ? 5.752 -3.852 -13.375 1.00 96.94 73 LEU A O 1
ATOM 569 N N . ALA A 1 74 ? 4.589 -2.276 -12.278 1.00 97.25 74 ALA A N 1
ATOM 570 C CA . ALA A 1 74 ? 4.896 -1.217 -13.233 1.00 97.25 74 ALA A CA 1
ATOM 571 C C . ALA A 1 74 ? 6.396 -0.900 -13.247 1.00 97.25 74 ALA A C 1
ATOM 573 O O . ALA A 1 74 ? 6.979 -0.796 -14.320 1.00 97.25 74 ALA A O 1
ATOM 574 N N . VAL A 1 75 ? 7.026 -0.791 -12.074 1.00 97.88 75 VAL A N 1
ATOM 575 C CA . VAL A 1 75 ? 8.475 -0.579 -11.965 1.00 97.88 75 VAL A CA 1
ATOM 576 C C . VAL A 1 75 ? 9.224 -1.712 -12.657 1.00 97.88 75 VAL A C 1
ATOM 578 O O . VAL A 1 75 ? 10.041 -1.432 -13.525 1.00 97.88 75 VAL A O 1
ATOM 581 N N . LEU A 1 76 ? 8.893 -2.971 -12.353 1.00 97.25 76 LEU A N 1
ATOM 582 C CA . LEU A 1 76 ? 9.520 -4.130 -12.995 1.00 97.25 76 LEU A CA 1
ATOM 583 C C . LEU A 1 76 ? 9.359 -4.097 -14.522 1.00 97.25 76 LEU A C 1
ATOM 585 O O . LEU A 1 76 ? 10.328 -4.288 -15.251 1.00 97.25 76 LEU A O 1
ATOM 589 N N . PHE A 1 77 ? 8.149 -3.811 -15.005 1.00 98.19 77 PHE A N 1
ATOM 590 C CA . PHE A 1 77 ? 7.863 -3.738 -16.435 1.00 98.19 77 PHE A CA 1
ATOM 591 C C . PHE A 1 77 ? 8.692 -2.657 -17.136 1.00 98.19 77 PHE A C 1
ATOM 593 O O . PHE A 1 77 ? 9.364 -2.953 -18.118 1.00 98.19 77 PHE A O 1
ATOM 600 N N . TYR A 1 78 ? 8.678 -1.422 -16.629 1.00 98.00 78 TYR A N 1
ATOM 601 C CA . TYR A 1 78 ? 9.399 -0.312 -17.261 1.00 98.00 78 TYR A CA 1
ATOM 602 C C . TYR A 1 78 ? 10.918 -0.412 -17.100 1.00 98.00 78 TYR A C 1
ATOM 604 O O . TYR A 1 78 ? 11.652 0.114 -17.932 1.00 98.00 78 TYR A O 1
ATOM 612 N N . THR A 1 79 ? 11.409 -1.083 -16.057 1.00 98.25 79 THR A N 1
ATOM 613 C CA . THR A 1 79 ? 12.833 -1.417 -15.953 1.00 98.25 79 THR A CA 1
ATOM 614 C C . THR A 1 79 ? 13.241 -2.348 -17.091 1.00 98.25 79 THR A C 1
ATOM 616 O O . THR A 1 79 ? 14.171 -2.024 -17.824 1.00 98.25 79 THR A O 1
ATOM 619 N N . HIS A 1 80 ? 12.511 -3.445 -17.298 1.00 97.88 80 HIS A N 1
ATOM 620 C CA . HIS A 1 80 ? 12.842 -4.399 -18.358 1.00 97.88 80 HIS A CA 1
ATOM 621 C C . HIS A 1 80 ? 12.605 -3.850 -19.765 1.00 97.88 80 HIS A C 1
ATOM 623 O O . HIS A 1 80 ? 13.377 -4.144 -20.671 1.00 97.88 80 HIS A O 1
ATOM 629 N N . GLU A 1 81 ? 11.568 -3.036 -19.963 1.00 98.12 81 GLU A N 1
ATOM 630 C CA . GLU A 1 81 ? 11.325 -2.367 -21.244 1.00 98.12 81 GLU A CA 1
ATOM 631 C C . GLU A 1 81 ? 12.512 -1.479 -21.644 1.00 98.12 81 GLU A C 1
ATOM 633 O O . GLU A 1 81 ? 12.983 -1.571 -22.777 1.00 98.12 81 GLU A O 1
ATOM 638 N N . LYS A 1 82 ? 13.072 -0.718 -20.697 1.00 97.88 82 LYS A N 1
ATOM 639 C CA . LYS A 1 82 ? 14.278 0.084 -20.935 1.00 97.88 82 LYS A CA 1
ATOM 640 C C . LYS A 1 82 ? 15.527 -0.752 -21.178 1.00 97.88 82 LYS A C 1
ATOM 642 O O . LYS A 1 82 ? 16.309 -0.408 -22.056 1.00 97.88 82 LYS A O 1
ATOM 647 N N . GLU A 1 83 ? 15.735 -1.819 -20.408 1.00 98.19 83 GLU A N 1
ATOM 648 C CA . GLU A 1 83 ? 16.873 -2.728 -20.609 1.00 98.19 83 GLU A CA 1
ATOM 649 C C . GLU A 1 83 ? 16.847 -3.334 -22.017 1.00 98.19 83 GLU A C 1
ATOM 651 O O . GLU A 1 83 ? 17.851 -3.291 -22.723 1.00 98.19 83 GLU A O 1
ATOM 656 N N . LEU A 1 84 ? 15.678 -3.811 -22.460 1.00 98.25 84 LEU A N 1
ATOM 657 C CA . LEU A 1 84 ? 15.484 -4.330 -23.813 1.00 98.25 84 LEU A CA 1
ATOM 658 C C . LEU A 1 84 ? 15.716 -3.257 -24.881 1.00 98.25 84 LEU A C 1
ATOM 660 O O . LEU A 1 84 ? 16.357 -3.545 -25.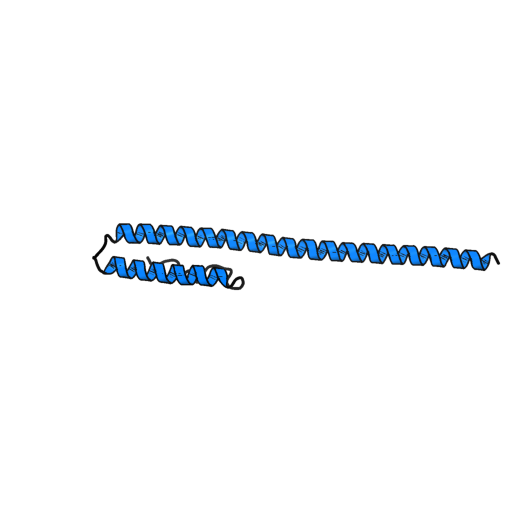889 1.00 98.25 84 LEU A O 1
ATOM 664 N N . GLY A 1 85 ? 15.212 -2.037 -24.670 1.00 97.50 85 GLY A N 1
ATOM 665 C CA . GLY A 1 85 ? 15.450 -0.909 -25.573 1.00 97.50 85 GLY A CA 1
ATOM 666 C C . GLY A 1 85 ? 16.940 -0.618 -25.747 1.00 97.50 85 GLY A C 1
ATOM 667 O O . GLY A 1 85 ? 17.426 -0.573 -26.874 1.00 97.50 85 GLY A O 1
ATOM 668 N N . ASN A 1 86 ? 17.677 -0.536 -24.638 1.00 97.88 86 ASN A N 1
ATOM 669 C CA . ASN A 1 86 ? 19.121 -0.310 -24.658 1.00 97.88 86 ASN A CA 1
ATOM 670 C C . ASN A 1 86 ? 19.864 -1.429 -25.402 1.00 97.88 86 ASN A C 1
ATOM 672 O O . ASN A 1 86 ? 20.691 -1.132 -26.257 1.00 97.88 86 ASN A O 1
ATOM 676 N N . TRP A 1 87 ? 19.541 -2.701 -25.140 1.00 97.81 87 TRP A N 1
ATOM 677 C CA . TRP A 1 87 ? 20.171 -3.822 -25.851 1.00 97.81 87 TRP A CA 1
ATOM 678 C C . TRP A 1 87 ? 19.879 -3.800 -27.354 1.00 97.81 87 TRP A C 1
ATOM 680 O O . TRP A 1 87 ? 20.747 -4.125 -28.160 1.00 97.81 87 TRP A O 1
ATOM 690 N N . VAL A 1 88 ? 18.666 -3.411 -27.757 1.00 97.19 88 VAL A N 1
ATOM 691 C CA . VAL A 1 88 ? 18.325 -3.261 -29.179 1.00 97.19 88 VAL A CA 1
ATOM 692 C C . VAL A 1 88 ? 19.122 -2.126 -29.817 1.00 97.19 88 VAL A C 1
ATOM 694 O O . VAL A 1 88 ? 19.591 -2.282 -30.945 1.00 97.19 88 VAL A O 1
ATOM 697 N N . ASP A 1 89 ? 19.280 -1.002 -29.124 1.00 96.75 89 ASP A N 1
ATOM 698 C CA . ASP A 1 89 ? 20.052 0.135 -29.625 1.00 96.75 89 ASP A CA 1
ATOM 699 C C . ASP A 1 89 ? 21.548 -0.195 -29.735 1.00 96.75 89 ASP A C 1
ATOM 701 O O . ASP A 1 89 ? 22.169 0.147 -30.742 1.00 96.75 89 ASP A O 1
ATOM 705 N N . GLU A 1 90 ? 22.108 -0.917 -28.761 1.00 96.38 90 GLU A N 1
ATOM 706 C CA . GLU A 1 90 ? 23.483 -1.438 -28.795 1.00 96.38 90 GLU A CA 1
ATOM 707 C C . GLU A 1 90 ? 23.696 -2.360 -30.006 1.00 96.38 90 GLU A C 1
ATOM 709 O O . GLU A 1 90 ? 24.587 -2.112 -30.817 1.00 96.38 90 GLU A O 1
ATOM 714 N N . LEU A 1 91 ? 22.815 -3.347 -30.212 1.00 95.56 91 LEU A N 1
ATOM 715 C CA . LEU A 1 91 ? 22.892 -4.261 -31.361 1.00 95.56 91 LEU A CA 1
ATOM 716 C C . LEU A 1 91 ? 22.788 -3.532 -32.709 1.00 95.56 91 LEU A C 1
ATOM 718 O O . LEU A 1 91 ? 23.440 -3.910 -33.683 1.00 95.56 91 LEU A O 1
ATOM 722 N N . ARG A 1 92 ? 21.961 -2.483 -32.792 1.00 94.38 92 ARG A N 1
ATOM 723 C CA . ARG A 1 92 ? 21.851 -1.658 -34.005 1.00 94.38 92 ARG A CA 1
ATOM 724 C C . ARG A 1 92 ? 23.134 -0.881 -34.278 1.00 94.38 92 ARG A C 1
ATOM 726 O O . ARG A 1 92 ? 23.509 -0.760 -35.442 1.00 94.38 92 ARG A O 1
ATOM 733 N N . GLN A 1 93 ? 23.780 -0.357 -33.238 1.00 93.62 93 GLN A N 1
ATOM 734 C CA . GLN A 1 93 ? 25.054 0.348 -33.376 1.00 93.62 93 GLN A CA 1
ATOM 735 C C . GLN A 1 93 ? 26.180 -0.599 -33.795 1.00 93.62 93 GLN A C 1
ATOM 737 O O . GLN A 1 93 ? 26.947 -0.245 -34.688 1.00 93.62 93 GLN A O 1
ATOM 742 N N . GLU A 1 94 ? 26.253 -1.799 -33.214 1.00 92.12 94 GLU A N 1
ATOM 743 C CA . GLU A 1 94 ? 27.228 -2.825 -33.612 1.00 92.12 94 GLU A CA 1
ATOM 744 C C . GLU A 1 94 ? 27.068 -3.206 -35.090 1.00 92.12 94 GLU A C 1
ATOM 746 O O . GLU A 1 94 ? 28.043 -3.176 -35.838 1.00 92.12 94 GLU A O 1
ATOM 751 N N . LEU A 1 95 ? 25.834 -3.460 -35.544 1.00 89.25 95 LEU A N 1
ATOM 752 C CA . LEU A 1 95 ? 25.567 -3.805 -36.944 1.00 89.25 95 LEU A CA 1
ATOM 753 C C . LEU A 1 95 ? 25.959 -2.677 -37.914 1.00 89.25 95 LEU A C 1
ATOM 755 O O . LEU A 1 95 ? 26.580 -2.937 -38.941 1.00 89.25 95 LEU A O 1
ATOM 759 N N . GLN A 1 96 ? 25.625 -1.425 -37.586 1.00 86.12 96 GLN A N 1
ATOM 760 C CA . GLN A 1 96 ? 26.016 -0.266 -38.400 1.00 86.12 96 GLN A CA 1
ATOM 761 C C . GLN A 1 96 ? 27.537 -0.060 -38.425 1.00 86.12 96 GLN A C 1
ATOM 763 O O . GLN A 1 96 ? 28.090 0.355 -39.445 1.00 86.12 96 GLN A O 1
ATOM 768 N N . GLY A 1 97 ? 28.214 -0.340 -37.308 1.00 79.94 97 GLY A N 1
ATOM 769 C CA . GLY A 1 97 ? 29.671 -0.318 -37.225 1.00 79.94 97 GLY A CA 1
ATOM 770 C C . GLY A 1 97 ? 30.313 -1.352 -38.149 1.00 79.94 97 GLY A C 1
ATOM 771 O O . GLY A 1 97 ? 31.215 -1.006 -38.912 1.00 79.94 97 GLY A O 1
ATOM 772 N N . ASP A 1 98 ? 29.815 -2.588 -38.137 1.00 73.19 98 ASP A N 1
ATOM 773 C CA . ASP A 1 98 ? 30.329 -3.674 -38.978 1.00 73.19 98 ASP A CA 1
ATOM 774 C C . ASP A 1 98 ? 30.106 -3.417 -40.479 1.00 73.19 98 ASP A C 1
ATOM 776 O O . ASP A 1 98 ? 31.023 -3.627 -41.279 1.00 73.19 98 ASP A O 1
ATOM 780 N N . GLU A 1 99 ? 28.937 -2.897 -40.874 1.00 71.75 99 GLU A N 1
ATOM 781 C CA . GLU A 1 99 ? 28.668 -2.505 -42.269 1.00 71.75 99 GLU A CA 1
ATOM 782 C C . GLU A 1 99 ? 29.627 -1.397 -42.740 1.00 71.75 99 GLU A C 1
ATOM 784 O O . GLU A 1 99 ? 30.219 -1.496 -43.816 1.00 71.75 99 GLU A O 1
ATOM 789 N N . SER A 1 100 ? 29.868 -0.383 -41.902 1.00 68.75 100 SER A N 1
ATOM 790 C CA . SER A 1 100 ? 30.813 0.700 -42.207 1.00 68.75 100 SER A CA 1
ATOM 791 C C . SER A 1 100 ? 32.255 0.206 -42.363 1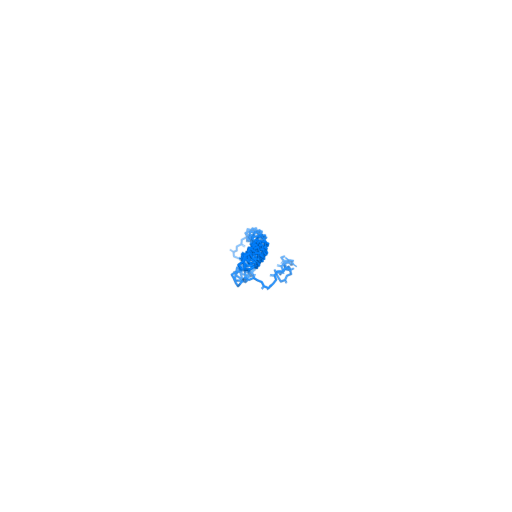.00 68.75 100 SER A C 1
ATOM 793 O O . SER A 1 100 ? 33.004 0.751 -43.181 1.00 68.75 100 SER A O 1
ATOM 795 N N . VAL A 1 101 ? 32.675 -0.781 -41.567 1.00 68.62 101 VAL A N 1
ATOM 796 C CA . VAL A 1 101 ? 34.023 -1.360 -41.653 1.00 68.62 101 VAL A CA 1
ATOM 797 C C . VAL A 1 101 ? 34.169 -2.194 -42.925 1.00 68.62 101 VAL A C 1
ATOM 799 O O . VAL A 1 101 ? 35.193 -2.087 -43.605 1.00 68.62 101 VAL A O 1
ATOM 802 N N . ALA A 1 102 ? 33.148 -2.976 -43.285 1.00 65.19 102 ALA A N 1
ATOM 803 C CA . ALA A 1 102 ? 33.139 -3.763 -44.515 1.00 65.19 102 ALA A CA 1
ATOM 804 C C . ALA A 1 102 ? 33.236 -2.873 -45.769 1.00 65.19 102 ALA A C 1
ATOM 806 O O . ALA A 1 102 ? 34.082 -3.122 -46.629 1.00 65.19 102 ALA A O 1
ATOM 807 N N . GLU A 1 103 ? 32.463 -1.784 -45.838 1.00 67.00 103 GLU A N 1
ATOM 808 C CA . GLU A 1 103 ? 32.529 -0.826 -46.953 1.00 67.00 103 GLU A CA 1
ATOM 809 C C . GLU A 1 103 ? 33.903 -0.142 -47.066 1.00 67.00 103 GLU A C 1
ATOM 811 O O . GLU A 1 103 ? 34.420 0.057 -48.169 1.00 67.00 103 GLU A O 1
ATOM 816 N N . GLY A 1 104 ? 34.535 0.189 -45.935 1.00 67.25 104 GLY A N 1
ATOM 817 C CA . GLY A 1 104 ? 35.885 0.759 -45.914 1.00 67.25 104 GLY A CA 1
ATOM 818 C C . GLY A 1 104 ? 36.962 -0.215 -46.410 1.00 67.25 104 GLY A C 1
ATOM 819 O O . GLY A 1 104 ? 37.895 0.190 -47.114 1.00 67.25 104 GLY A O 1
ATOM 820 N N . LEU A 1 105 ? 36.830 -1.503 -46.084 1.00 66.31 105 LEU A N 1
ATOM 821 C CA . LEU A 1 105 ? 37.734 -2.556 -46.558 1.00 66.31 105 LEU A CA 1
ATOM 822 C C . LEU A 1 105 ? 37.576 -2.791 -48.066 1.00 66.31 105 LEU A C 1
ATOM 824 O O . LEU A 1 105 ? 38.571 -2.814 -48.787 1.00 66.31 105 LEU A O 1
ATOM 828 N N . GLU A 1 106 ? 36.344 -2.845 -48.575 1.00 66.38 106 GLU A N 1
ATOM 829 C CA . GLU A 1 106 ? 36.102 -2.938 -50.022 1.00 66.38 106 GLU A CA 1
ATOM 830 C C . GLU A 1 106 ? 36.596 -1.699 -50.789 1.00 66.38 106 GLU A C 1
ATOM 832 O O . GLU A 1 106 ? 37.078 -1.804 -51.920 1.00 66.38 106 GLU A O 1
ATOM 837 N N . ALA A 1 107 ? 36.485 -0.506 -50.198 1.00 64.31 107 ALA A N 1
ATOM 838 C CA . ALA A 1 107 ? 36.984 0.729 -50.801 1.00 64.31 107 ALA A CA 1
ATOM 839 C C . ALA A 1 107 ? 38.519 0.777 -50.850 1.00 64.31 107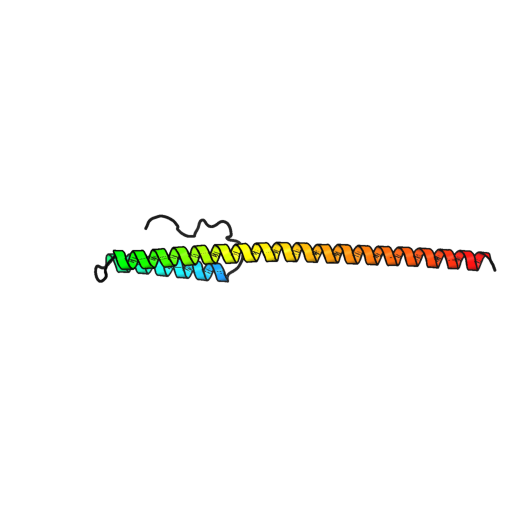 ALA A C 1
ATOM 841 O O . ALA A 1 107 ? 39.083 1.321 -51.799 1.00 64.31 107 ALA A O 1
ATOM 842 N N . THR A 1 108 ? 39.191 0.197 -49.852 1.00 66.44 108 THR A N 1
ATOM 843 C CA . THR A 1 108 ? 40.659 0.098 -49.814 1.00 66.44 108 THR A CA 1
ATOM 844 C C . THR A 1 108 ? 41.207 -1.002 -50.720 1.00 66.44 108 THR A C 1
ATOM 846 O O . THR A 1 108 ? 42.278 -0.811 -51.281 1.00 66.44 108 THR A O 1
ATOM 849 N N . GLU A 1 109 ? 40.475 -2.097 -50.945 1.00 62.59 109 GLU A N 1
ATOM 850 C CA . GLU A 1 109 ? 40.850 -3.141 -51.918 1.00 62.59 109 GLU A CA 1
ATOM 851 C C . GLU A 1 109 ? 40.735 -2.670 -53.385 1.00 62.59 109 GLU A C 1
ATOM 853 O O . GLU A 1 109 ? 41.351 -3.239 -54.286 1.00 62.59 109 GLU A O 1
ATOM 858 N N . ARG A 1 110 ? 39.959 -1.609 -53.642 1.00 61.69 110 ARG A N 1
ATOM 859 C CA . ARG A 1 110 ? 39.766 -1.015 -54.978 1.00 61.69 110 ARG A CA 1
ATOM 860 C C . ARG A 1 110 ? 40.786 0.071 -55.356 1.00 61.69 110 ARG A C 1
ATOM 862 O O . ARG A 1 110 ? 40.689 0.596 -56.469 1.00 61.69 110 ARG A O 1
ATOM 869 N N . LEU A 1 111 ? 41.718 0.419 -54.466 1.00 49.59 111 LEU A N 1
ATOM 870 C CA . LEU A 1 111 ? 42.810 1.382 -54.694 1.00 49.59 111 LEU A CA 1
ATOM 871 C C . LEU A 1 111 ? 44.141 0.662 -54.931 1.00 49.59 111 LEU A C 1
ATOM 873 O O . LEU A 1 111 ? 44.899 1.147 -55.801 1.00 49.59 111 LEU A O 1
#

Foldseek 3Di:
DPDDPVVPDPPPPDDPVLVVLSVVLVVLLVVLVVVLVVPPDPNVVSVVVNVVSVVVSVVVVVVVVVVVVVVVVVVVVVVVVVVVVVVVVVVVVVVVVVVVVVVVVVVVVVD

Sequence (111 aa):
LGCLRFNHCPGRSAVTGIKNTYTNADKLLAAAEELAHTGECDPDEIYSVAHELEAHVTSFAARVEQRRRRLDLAVLFYTHEKELGNWVDELRQELQGDESVAEGLEATERL

Radius of gyration: 30.57 Å; chains: 1; bounding box: 67×18×87 Å